Protein AF-A0A950UJM3-F1 (afdb_monomer)

Secondary structure (DSSP, 8-state):
---SEEEEEETTTEEEEEESS-B-TT-EEE---EEEEESS--TTPEEEETTEEEEE-GGGGGPEE-SS-SEEEEE-TTS-EEEEESS-B-TTPBPEE-GGGGS------S----PPP------PPP-----------

Structure (mmCIF, N/CA/C/O backbone):
data_AF-A0A950UJM3-F1
#
_entry.id   AF-A0A950UJM3-F1
#
loop_
_atom_site.group_PDB
_atom_site.id
_atom_site.type_symbol
_atom_site.label_atom_id
_atom_site.label_alt_id
_atom_site.label_comp_id
_atom_site.label_asym_id
_atom_site.label_entity_id
_atom_site.label_seq_id
_atom_site.pdbx_PDB_ins_code
_atom_site.Cartn_x
_atom_site.Cartn_y
_atom_site.Cartn_z
_atom_site.occupancy
_atom_site.B_iso_or_equiv
_atom_site.auth_seq_id
_atom_site.auth_comp_id
_atom_site.auth_asym_id
_atom_site.auth_atom_id
_atom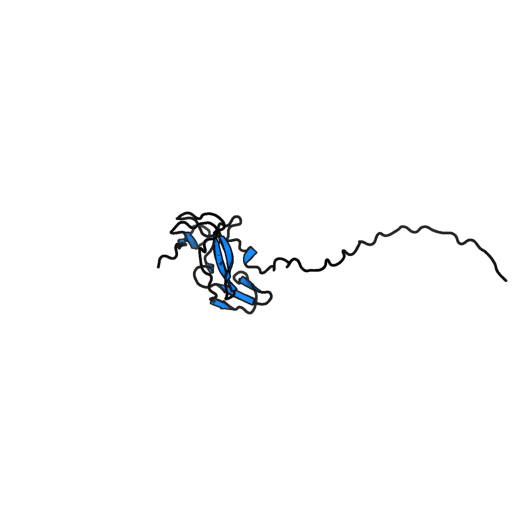_site.pdbx_PDB_model_num
ATOM 1 N N . MET A 1 1 ? -17.706 3.424 -3.802 1.00 47.72 1 MET A N 1
ATOM 2 C CA . MET A 1 1 ? -17.163 2.197 -3.191 1.00 47.72 1 MET A CA 1
ATOM 3 C C . MET A 1 1 ? -16.266 2.660 -2.068 1.00 47.72 1 MET A C 1
ATOM 5 O O . MET A 1 1 ? -15.368 3.446 -2.337 1.00 47.72 1 MET A O 1
ATOM 9 N N . ASP A 1 2 ? -16.597 2.305 -0.830 1.00 71.94 2 ASP A N 1
ATOM 10 C CA . ASP A 1 2 ? -15.721 2.572 0.309 1.00 71.94 2 ASP A CA 1
ATOM 11 C C . ASP A 1 2 ? -14.617 1.515 0.280 1.00 71.94 2 ASP A C 1
ATOM 13 O O . ASP A 1 2 ? -14.884 0.325 0.444 1.00 71.94 2 ASP A O 1
ATOM 17 N N . ASN A 1 3 ? -13.394 1.941 -0.026 1.00 83.69 3 ASN A N 1
ATOM 18 C CA . ASN A 1 3 ? -12.247 1.041 -0.106 1.00 83.69 3 ASN A CA 1
ATOM 19 C C . ASN A 1 3 ? -11.742 0.635 1.293 1.00 83.69 3 ASN A C 1
ATOM 21 O O . ASN A 1 3 ? -10.812 -0.159 1.399 1.00 83.69 3 ASN A O 1
ATOM 25 N N . GLY A 1 4 ? -12.352 1.152 2.368 1.00 92.75 4 GLY A N 1
ATOM 26 C CA . GLY A 1 4 ? -11.936 0.910 3.746 1.00 92.75 4 GLY A CA 1
ATOM 27 C C . GLY A 1 4 ? -10.785 1.805 4.205 1.00 92.75 4 GLY A C 1
ATOM 28 O O . GLY A 1 4 ? -10.251 1.597 5.294 1.00 92.75 4 GLY A O 1
ATOM 29 N N . PHE A 1 5 ? -10.394 2.790 3.394 1.00 94.31 5 PHE A N 1
ATOM 30 C CA . PHE A 1 5 ? -9.367 3.771 3.716 1.00 94.31 5 PHE A CA 1
ATOM 31 C C . PHE A 1 5 ? -9.582 5.091 2.971 1.00 94.31 5 PHE A C 1
ATOM 33 O O . PHE A 1 5 ? -10.211 5.134 1.912 1.00 94.31 5 PHE A O 1
ATOM 40 N N . GLU A 1 6 ? -8.993 6.160 3.495 1.00 94.44 6 GLU A N 1
ATOM 41 C CA . GLU A 1 6 ? -9.043 7.500 2.920 1.00 94.44 6 GLU A CA 1
ATOM 42 C C . GLU A 1 6 ? -7.707 8.235 3.046 1.00 94.44 6 GLU A C 1
ATOM 44 O O . GLU A 1 6 ? -6.858 7.890 3.868 1.00 94.44 6 GLU A O 1
ATOM 49 N N . LEU A 1 7 ? -7.516 9.259 2.216 1.00 94.00 7 LEU A N 1
ATOM 50 C CA . LEU A 1 7 ? -6.358 10.142 2.294 1.00 94.00 7 LEU A CA 1
ATOM 51 C C . LEU A 1 7 ? -6.671 11.287 3.263 1.00 94.00 7 LEU A C 1
ATOM 53 O O . LEU A 1 7 ? -7.687 11.963 3.106 1.00 94.00 7 LEU A O 1
ATOM 57 N N . ARG A 1 8 ? -5.796 11.533 4.238 1.00 93.62 8 ARG A N 1
ATOM 58 C CA . ARG A 1 8 ? -5.896 12.682 5.148 1.00 93.62 8 ARG A CA 1
ATOM 59 C C . ARG A 1 8 ? -4.607 13.489 5.140 1.00 93.62 8 ARG A C 1
ATOM 61 O O . ARG A 1 8 ? -3.518 12.940 4.980 1.00 93.62 8 ARG A O 1
ATOM 68 N N . GLY A 1 9 ? -4.735 14.794 5.364 1.00 90.06 9 GLY A N 1
ATOM 69 C CA . GLY A 1 9 ? -3.597 15.646 5.686 1.00 90.06 9 GLY A CA 1
ATOM 70 C C . GLY A 1 9 ? -3.024 15.286 7.057 1.00 90.06 9 GLY A C 1
ATOM 71 O O . GLY A 1 9 ? -3.756 14.990 7.999 1.00 90.06 9 GLY A O 1
ATOM 72 N N . THR A 1 10 ? -1.706 15.325 7.166 1.00 84.88 10 THR A N 1
ATOM 73 C CA . THR A 1 10 ? -0.937 15.111 8.390 1.00 84.88 10 THR A CA 1
ATOM 74 C C . THR A 1 10 ? -0.081 16.349 8.634 1.00 84.88 10 THR A C 1
ATOM 76 O O . THR A 1 10 ? 0.382 16.989 7.691 1.00 84.88 10 THR A O 1
ATOM 79 N N . HIS A 1 11 ? 0.145 16.697 9.898 1.00 76.75 11 HIS A N 1
ATOM 80 C CA . HIS A 1 11 ? 0.901 17.905 10.236 1.00 76.75 11 HIS A CA 1
ATOM 81 C C . HIS A 1 11 ? 2.382 17.842 9.818 1.00 76.75 11 HIS A C 1
ATOM 83 O O . HIS A 1 11 ? 2.964 18.881 9.522 1.00 76.75 11 HIS A O 1
ATOM 89 N N . GLU A 1 12 ? 2.982 16.648 9.772 1.00 78.69 12 GLU A N 1
ATOM 90 C CA . GLU A 1 12 ? 4.432 16.480 9.566 1.00 78.69 12 GLU A CA 1
ATOM 91 C C . GLU A 1 12 ? 4.803 15.751 8.267 1.00 78.69 12 GLU A C 1
ATOM 93 O O . GLU A 1 12 ? 5.856 16.019 7.691 1.00 78.69 12 GLU A O 1
ATOM 98 N N . LYS A 1 13 ? 3.956 14.832 7.782 1.00 80.00 13 LYS A N 1
ATOM 99 C CA . LYS A 1 13 ? 4.277 13.928 6.659 1.00 80.00 13 LYS A CA 1
ATOM 100 C C . LYS A 1 13 ? 3.600 14.330 5.344 1.00 80.00 13 LYS A C 1
ATOM 102 O O . LYS A 1 13 ? 3.703 13.620 4.348 1.00 80.00 13 LYS A O 1
ATOM 107 N N . GLY A 1 14 ? 2.912 15.472 5.324 1.00 88.88 14 GLY A N 1
ATOM 108 C CA . GLY A 1 14 ? 2.091 15.893 4.193 1.00 88.88 14 GLY A CA 1
ATOM 109 C C . GLY A 1 14 ? 0.762 15.150 4.199 1.00 88.88 14 GLY A C 1
ATOM 110 O O . GLY A 1 14 ? -0.121 15.497 4.969 1.00 88.88 14 GLY A O 1
ATOM 111 N N . GLU A 1 15 ? 0.613 14.111 3.387 1.00 91.88 15 GLU A N 1
ATOM 112 C CA . GLU A 1 15 ? -0.611 13.301 3.323 1.00 91.88 15 GLU A CA 1
ATOM 113 C C . GLU A 1 15 ? -0.334 11.876 3.816 1.00 91.88 15 GLU A C 1
ATOM 115 O O . GLU A 1 15 ? 0.790 11.386 3.714 1.00 91.88 15 GLU A O 1
ATOM 120 N N . GLY A 1 16 ? -1.354 11.206 4.346 1.00 93.31 16 GLY A N 1
ATOM 121 C CA . GLY A 1 16 ? -1.279 9.821 4.805 1.00 93.31 16 GLY A CA 1
ATOM 122 C C . GLY A 1 16 ? -2.574 9.072 4.527 1.00 93.31 16 GLY A C 1
ATOM 123 O O . GLY A 1 16 ? -3.633 9.679 4.353 1.00 93.31 16 GLY A O 1
ATOM 124 N N . VAL A 1 17 ? -2.487 7.747 4.458 1.00 95.38 17 VAL A N 1
ATOM 125 C CA . VAL A 1 17 ? -3.641 6.874 4.219 1.00 95.38 17 VAL A CA 1
ATOM 126 C C . VAL A 1 17 ? -4.134 6.340 5.558 1.00 95.38 17 VAL A C 1
ATOM 128 O O . VAL A 1 17 ? -3.351 5.774 6.312 1.00 95.38 17 VAL A O 1
ATOM 131 N N . PHE A 1 18 ? -5.420 6.503 5.851 1.00 96.12 18 PHE A N 1
ATOM 132 C CA . PHE A 1 18 ? -6.031 6.140 7.129 1.00 96.12 18 PHE A CA 1
ATOM 133 C C . PHE A 1 18 ? -7.182 5.166 6.926 1.00 96.12 18 PHE A C 1
ATOM 135 O O . PHE A 1 18 ? -7.961 5.321 5.990 1.00 96.12 18 PHE A O 1
ATOM 142 N N . ALA A 1 19 ? -7.311 4.182 7.810 1.00 97.06 19 ALA A N 1
ATOM 143 C CA . ALA A 1 19 ? -8.388 3.202 7.755 1.00 97.06 19 ALA A CA 1
ATOM 144 C C . ALA A 1 19 ? -9.755 3.834 8.091 1.00 97.06 19 ALA A C 1
ATOM 146 O O . ALA A 1 19 ? -9.895 4.544 9.086 1.00 97.06 19 ALA A O 1
ATOM 147 N N . THR A 1 20 ? -10.787 3.549 7.295 1.00 96.62 20 THR A N 1
ATOM 148 C CA . THR A 1 20 ? -12.191 3.943 7.559 1.00 96.62 20 THR A CA 1
ATOM 149 C C . THR A 1 20 ? -13.015 2.797 8.150 1.00 96.62 20 THR A C 1
ATOM 151 O O . THR A 1 20 ? -14.112 3.013 8.661 1.00 96.62 20 THR A O 1
ATOM 154 N N . ARG A 1 21 ? -12.462 1.579 8.147 1.00 96.19 21 ARG A N 1
ATOM 155 C CA . ARG A 1 21 ? -13.025 0.365 8.753 1.00 96.19 21 ARG A CA 1
ATOM 156 C C . ARG A 1 21 ? -11.911 -0.448 9.429 1.00 96.19 21 ARG A C 1
ATOM 158 O O . ARG A 1 21 ? -10.747 -0.251 9.084 1.00 96.19 21 ARG A O 1
ATOM 165 N N . PRO A 1 22 ? -12.227 -1.380 10.343 1.00 96.88 22 PRO A N 1
ATOM 166 C CA . PRO A 1 22 ? -11.209 -2.274 10.872 1.00 96.88 22 PRO A CA 1
ATOM 167 C C . PRO A 1 22 ? -10.732 -3.284 9.815 1.00 96.88 22 PRO A C 1
ATOM 169 O O . PRO A 1 22 ? -11.520 -3.714 8.965 1.00 96.88 22 PRO A O 1
ATOM 172 N N . PHE A 1 23 ? -9.466 -3.697 9.915 1.00 97.44 23 PHE A N 1
ATOM 173 C CA . PHE A 1 23 ? -8.878 -4.798 9.143 1.00 97.44 23 PHE A CA 1
ATOM 174 C C . PHE A 1 23 ? -8.336 -5.881 10.074 1.00 97.44 23 PHE A C 1
ATOM 176 O O . PHE A 1 23 ? -7.770 -5.584 11.130 1.00 97.44 23 PHE A O 1
ATOM 183 N N . GLN A 1 24 ? -8.507 -7.139 9.678 1.00 97.44 24 GLN A N 1
ATOM 184 C CA . GLN A 1 24 ? -7.943 -8.291 10.380 1.00 97.44 24 GLN A CA 1
ATOM 185 C C . GLN A 1 24 ? -6.522 -8.590 9.900 1.00 97.44 24 GLN A C 1
ATOM 187 O O . GLN A 1 24 ? -6.116 -8.176 8.817 1.00 97.44 24 GLN A O 1
ATOM 192 N N . ILE A 1 25 ? -5.767 -9.342 10.702 1.00 96.62 25 ILE A N 1
ATOM 193 C CA . ILE A 1 25 ? -4.470 -9.872 10.269 1.00 96.62 25 ILE A CA 1
ATOM 194 C C . ILE A 1 25 ? -4.627 -10.692 8.978 1.00 96.62 25 ILE A C 1
ATOM 196 O O . ILE A 1 25 ? -5.638 -11.362 8.780 1.00 96.62 25 ILE A O 1
ATOM 200 N N . ASP A 1 26 ? -3.635 -10.596 8.094 1.00 96.31 26 ASP A N 1
ATOM 201 C CA . ASP A 1 26 ? -3.577 -11.210 6.762 1.00 96.31 26 ASP A CA 1
ATOM 202 C C . ASP A 1 26 ? -4.626 -10.714 5.749 1.00 96.31 26 ASP A C 1
ATOM 204 O O . ASP A 1 26 ? -4.632 -11.144 4.589 1.00 96.31 26 ASP A O 1
ATOM 208 N N . GLU A 1 27 ? -5.468 -9.751 6.129 1.00 96.75 27 GLU A N 1
ATOM 209 C CA . GLU A 1 27 ? -6.407 -9.109 5.218 1.00 96.75 27 GLU A CA 1
ATOM 210 C C . GLU A 1 27 ? -5.675 -8.185 4.233 1.00 96.75 27 GLU A C 1
ATOM 212 O O . GLU A 1 27 ? -4.761 -7.436 4.594 1.00 96.75 27 GLU A O 1
ATOM 217 N N . THR A 1 28 ? -6.087 -8.213 2.962 1.00 95.56 28 THR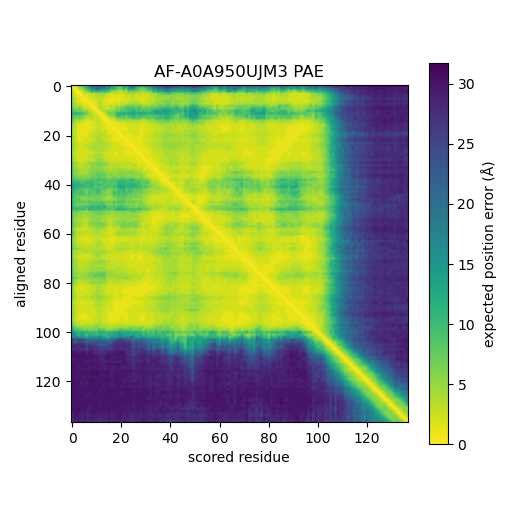 A N 1
ATOM 218 C CA . THR A 1 28 ? -5.602 -7.253 1.966 1.00 95.56 28 THR A CA 1
ATOM 219 C C . THR A 1 28 ? -6.259 -5.896 2.197 1.00 95.56 28 THR A C 1
ATOM 221 O O . THR A 1 28 ? -7.453 -5.722 1.971 1.00 95.56 28 THR A O 1
ATOM 224 N N . VAL A 1 29 ? -5.444 -4.934 2.622 1.00 95.62 29 VAL A N 1
ATOM 225 C CA . VAL A 1 29 ? -5.848 -3.559 2.925 1.00 95.62 29 VAL A CA 1
ATOM 226 C C . VAL A 1 29 ? -5.969 -2.738 1.645 1.00 95.62 29 VAL A C 1
ATOM 228 O O . VAL A 1 29 ? -6.940 -2.015 1.459 1.00 95.62 29 VAL A O 1
ATOM 231 N N . MET A 1 30 ? -4.993 -2.861 0.742 1.00 94.62 30 MET A N 1
ATOM 232 C CA . MET A 1 30 ? -4.948 -2.113 -0.514 1.00 94.62 30 MET A CA 1
ATOM 233 C C . MET A 1 30 ? -4.347 -2.980 -1.617 1.00 94.62 30 MET A C 1
ATOM 235 O O . MET A 1 30 ? -3.272 -3.551 -1.443 1.00 94.62 30 MET A O 1
ATOM 239 N N . VAL A 1 31 ? -5.025 -3.053 -2.761 1.00 93.81 31 VAL A N 1
ATOM 240 C CA . VAL A 1 31 ? -4.504 -3.729 -3.956 1.00 93.81 31 VAL A CA 1
ATOM 241 C C . VAL A 1 31 ? -3.569 -2.781 -4.700 1.00 93.81 31 VAL A C 1
ATOM 243 O O . VAL A 1 31 ? -3.939 -1.647 -5.013 1.00 93.81 31 VAL A O 1
ATOM 246 N N . GLY A 1 32 ? -2.354 -3.243 -4.978 1.00 91.00 32 GLY A N 1
ATOM 247 C CA . GLY A 1 32 ? -1.355 -2.469 -5.695 1.00 91.00 32 GLY A CA 1
ATOM 248 C C . GLY A 1 32 ? -1.647 -2.397 -7.188 1.00 91.00 32 GLY A C 1
ATOM 249 O O . GLY A 1 32 ? -1.999 -3.394 -7.818 1.00 91.00 32 GLY A O 1
ATOM 250 N N . VAL A 1 33 ? -1.403 -1.232 -7.783 1.00 91.31 33 VAL A N 1
ATOM 251 C CA . VAL A 1 33 ? -1.441 -1.031 -9.239 1.00 91.31 33 VAL A CA 1
ATOM 252 C C . VAL A 1 33 ? -0.122 -0.438 -9.718 1.00 91.31 33 VAL A C 1
ATOM 254 O O . VAL A 1 33 ? 0.512 0.331 -8.994 1.00 91.31 33 VAL A O 1
ATOM 257 N N . ILE A 1 34 ? 0.303 -0.798 -10.927 1.00 92.25 34 ILE A N 1
ATOM 258 C CA . ILE A 1 34 ? 1.47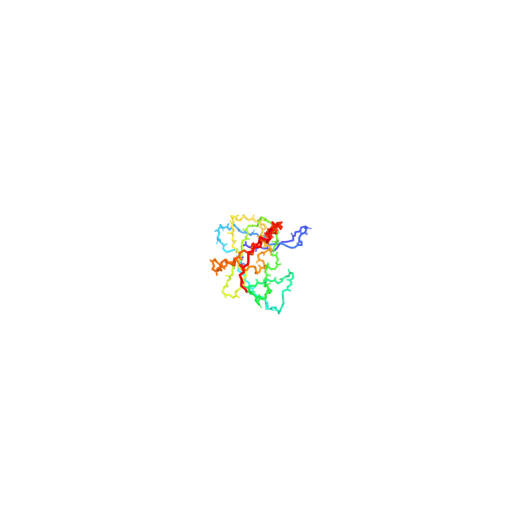0 -0.199 -11.585 1.00 92.25 34 ILE A CA 1
ATOM 259 C C . ILE A 1 34 ? 0.968 0.935 -12.476 1.00 92.25 34 ILE A C 1
ATOM 261 O O . ILE A 1 34 ? 0.113 0.706 -13.325 1.00 92.25 34 ILE A O 1
ATOM 265 N N . ASP A 1 35 ? 1.491 2.142 -12.264 1.00 91.94 35 ASP A N 1
ATOM 266 C CA . ASP A 1 35 ? 1.266 3.294 -13.145 1.00 91.94 35 ASP A CA 1
ATOM 267 C C . ASP A 1 35 ? 2.154 3.186 -14.389 1.00 91.94 35 ASP A C 1
ATOM 269 O O . ASP A 1 35 ? 1.680 3.245 -15.520 1.00 91.94 35 ASP A O 1
ATOM 273 N N . ARG A 1 36 ? 3.457 2.961 -14.180 1.00 91.56 36 ARG A N 1
ATOM 274 C CA . ARG A 1 36 ? 4.427 2.796 -15.266 1.00 91.56 36 ARG A CA 1
ATOM 275 C C . ARG A 1 36 ? 5.654 1.999 -14.849 1.00 91.56 36 ARG A C 1
ATOM 277 O O . ARG A 1 36 ? 6.022 1.972 -13.672 1.00 91.56 36 ARG A O 1
ATOM 284 N N . GLU A 1 37 ? 6.307 1.399 -15.835 1.00 92.31 37 GLU A N 1
ATOM 285 C CA . GLU A 1 37 ? 7.640 0.817 -15.681 1.00 92.31 37 GLU A CA 1
ATOM 286 C C . GLU A 1 37 ? 8.724 1.891 -15.818 1.00 92.31 37 GLU A C 1
ATOM 288 O O . GLU A 1 37 ? 8.496 2.969 -16.374 1.00 92.31 37 GLU A O 1
ATOM 293 N N . LEU A 1 38 ? 9.893 1.616 -15.248 1.00 88.50 38 LEU A N 1
ATOM 294 C CA . LEU A 1 38 ? 11.021 2.533 -15.199 1.00 88.50 38 LEU A CA 1
ATOM 295 C C . LEU A 1 38 ? 12.296 1.808 -15.632 1.00 88.50 38 LEU A C 1
ATOM 297 O O . LEU A 1 38 ? 12.567 0.696 -15.186 1.00 88.50 38 LEU A O 1
ATOM 301 N N . ASP A 1 39 ? 13.129 2.494 -16.410 1.00 87.31 39 ASP A N 1
ATOM 302 C CA . ASP A 1 39 ? 14.397 1.940 -16.911 1.00 87.31 39 ASP A CA 1
ATOM 303 C C . ASP A 1 39 ? 15.501 1.895 -15.839 1.00 87.31 39 ASP A C 1
ATOM 305 O O . ASP A 1 39 ? 16.561 1.301 -16.036 1.00 87.31 39 ASP A O 1
ATOM 309 N N . ARG A 1 40 ? 15.296 2.576 -14.703 1.00 82.56 40 ARG A N 1
ATOM 310 C CA . ARG A 1 40 ? 16.267 2.655 -13.605 1.00 82.56 40 ARG A CA 1
ATOM 311 C C . ARG A 1 40 ? 15.601 2.853 -12.250 1.00 82.56 40 ARG A C 1
ATOM 313 O O . ARG A 1 40 ? 14.544 3.474 -12.145 1.00 82.56 40 ARG A O 1
ATOM 320 N N . ASN A 1 41 ? 16.286 2.400 -11.202 1.00 81.56 41 ASN A N 1
ATOM 321 C CA . ASN A 1 41 ? 15.872 2.627 -9.821 1.00 81.56 41 ASN A CA 1
ATOM 322 C C . ASN A 1 41 ? 16.081 4.091 -9.391 1.00 81.56 41 ASN A C 1
ATOM 324 O O . ASN A 1 41 ? 17.057 4.732 -9.784 1.00 81.56 41 ASN A O 1
ATOM 328 N N . HIS A 1 42 ? 15.196 4.601 -8.540 1.00 81.00 42 HIS A N 1
ATOM 329 C CA . HIS A 1 42 ? 15.339 5.872 -7.827 1.00 81.00 42 HIS A CA 1
ATOM 330 C C . HIS A 1 42 ? 14.489 5.848 -6.543 1.00 81.00 42 HIS A C 1
ATOM 332 O O . HIS A 1 42 ? 13.761 4.894 -6.297 1.00 81.00 42 HIS A O 1
ATOM 338 N N . SER A 1 43 ? 14.534 6.904 -5.726 1.00 77.00 43 SER A N 1
ATOM 339 C CA . SER A 1 43 ? 13.923 6.955 -4.378 1.00 77.00 43 SER A CA 1
ATOM 340 C C . SER A 1 43 ? 12.414 6.666 -4.291 1.00 77.00 43 SER A C 1
ATOM 342 O O . SER A 1 43 ? 11.914 6.354 -3.213 1.00 77.00 43 SER A O 1
ATOM 344 N N . HIS A 1 44 ? 11.687 6.777 -5.404 1.00 78.25 44 HIS A N 1
ATOM 345 C CA . HIS A 1 44 ? 10.241 6.533 -5.484 1.00 78.25 44 HIS A CA 1
ATOM 346 C C . HIS A 1 44 ? 9.894 5.304 -6.331 1.00 78.25 44 HIS A C 1
ATOM 348 O O . HIS A 1 44 ? 8.722 4.950 -6.431 1.00 78.25 44 HIS A O 1
ATOM 354 N N . ALA A 1 45 ? 10.893 4.666 -6.943 1.00 84.62 45 ALA A N 1
ATOM 355 C CA . ALA A 1 45 ? 10.701 3.432 -7.677 1.00 84.62 45 ALA A CA 1
ATOM 356 C C . ALA A 1 45 ? 10.664 2.259 -6.695 1.00 84.62 45 ALA A C 1
ATOM 358 O O . ALA A 1 45 ? 11.408 2.218 -5.713 1.00 84.62 45 ALA A O 1
ATOM 359 N N . SER A 1 46 ? 9.813 1.286 -6.984 1.00 85.31 46 SER A N 1
ATOM 360 C CA . SER A 1 46 ? 9.891 -0.023 -6.355 1.00 85.31 46 SER A CA 1
ATOM 361 C C . SER A 1 46 ? 10.594 -0.975 -7.305 1.00 85.31 46 SER A C 1
ATOM 363 O O . SER A 1 46 ? 10.183 -1.126 -8.456 1.00 85.31 46 SER A O 1
ATOM 365 N N . GLN A 1 47 ? 11.642 -1.636 -6.829 1.00 87.44 47 GLN A N 1
ATOM 366 C CA . GLN A 1 47 ? 12.263 -2.716 -7.576 1.00 87.44 47 GLN A CA 1
ATOM 367 C C . GLN A 1 47 ? 11.468 -3.996 -7.311 1.00 87.44 47 GLN A C 1
ATOM 369 O O . GLN A 1 47 ? 11.399 -4.454 -6.175 1.00 87.44 47 GLN A O 1
ATOM 374 N N . VAL A 1 48 ? 10.860 -4.564 -8.351 1.00 84.94 48 VAL A N 1
ATOM 375 C CA . VAL A 1 48 ? 9.972 -5.740 -8.245 1.00 84.94 48 VAL A CA 1
ATOM 376 C C . VAL A 1 48 ? 10.622 -7.011 -8.798 1.00 84.94 48 VAL A C 1
ATOM 378 O O . VAL A 1 48 ? 10.157 -8.115 -8.531 1.00 84.94 48 VAL A O 1
ATOM 381 N N . SER A 1 49 ? 11.729 -6.871 -9.534 1.00 82.19 49 SER A N 1
ATOM 382 C CA . SER A 1 49 ? 12.654 -7.955 -9.884 1.00 82.19 49 SER A CA 1
ATOM 383 C C . SER A 1 49 ? 14.077 -7.404 -10.065 1.00 82.19 49 SER A C 1
ATOM 385 O O . SER A 1 49 ? 14.298 -6.200 -9.947 1.00 82.19 49 SER A O 1
ATOM 387 N N . ALA A 1 50 ? 15.059 -8.263 -10.365 1.00 81.62 50 ALA A N 1
ATOM 388 C CA . ALA A 1 50 ? 16.456 -7.847 -10.540 1.00 81.62 50 ALA A CA 1
ATOM 389 C C . ALA A 1 50 ? 16.636 -6.700 -11.556 1.00 81.62 50 ALA A C 1
ATOM 391 O O . ALA A 1 50 ? 17.458 -5.817 -11.325 1.00 81.62 50 ALA A O 1
ATOM 392 N N . GLU A 1 51 ? 15.830 -6.679 -12.619 1.00 84.50 51 GLU A N 1
ATOM 393 C CA . GLU A 1 51 ? 15.939 -5.722 -13.731 1.00 84.50 51 GLU A CA 1
ATOM 394 C C . GLU A 1 51 ? 14.646 -4.922 -13.962 1.00 84.50 51 GLU A C 1
ATOM 396 O O . GLU A 1 51 ? 14.552 -4.171 -14.927 1.00 84.50 51 GLU A O 1
ATOM 401 N N . ARG A 1 52 ? 13.642 -5.065 -13.084 1.00 85.94 52 ARG A N 1
ATOM 402 C CA . ARG A 1 52 ? 12.334 -4.416 -13.244 1.00 85.94 52 ARG A CA 1
ATOM 403 C C . ARG A 1 52 ? 12.046 -3.439 -12.116 1.00 85.94 52 ARG A C 1
ATOM 405 O O . ARG A 1 52 ? 11.998 -3.818 -10.940 1.00 85.94 52 ARG A O 1
ATOM 412 N N . PHE A 1 53 ? 11.775 -2.199 -12.504 1.00 89.38 53 PHE A N 1
ATOM 413 C CA . PHE A 1 53 ? 11.434 -1.095 -11.616 1.00 89.38 53 PHE A CA 1
ATOM 414 C C . PHE A 1 53 ? 10.079 -0.529 -12.023 1.00 89.38 53 PHE A C 1
ATOM 416 O O . PHE A 1 53 ? 9.794 -0.378 -13.209 1.00 89.38 53 PHE A O 1
ATOM 423 N N . VAL A 1 54 ? 9.236 -0.223 -11.044 1.00 90.25 54 VAL A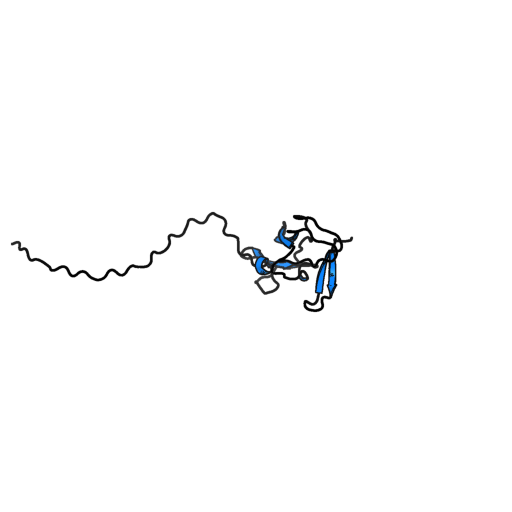 N 1
ATOM 424 C CA . VAL A 1 54 ? 7.885 0.281 -11.296 1.00 90.25 54 VAL A CA 1
ATOM 425 C C . VAL A 1 54 ? 7.572 1.467 -10.402 1.00 90.25 54 VAL A C 1
ATOM 427 O O . VAL A 1 54 ? 8.044 1.555 -9.264 1.00 90.25 54 VAL A O 1
ATOM 430 N N . LEU A 1 55 ? 6.741 2.364 -10.920 1.00 90.19 55 LEU A N 1
ATOM 431 C CA . LEU A 1 55 ? 6.033 3.350 -10.125 1.00 90.19 55 LEU A CA 1
ATOM 432 C C . LEU A 1 55 ? 4.627 2.819 -9.851 1.00 90.19 55 LEU A C 1
ATOM 434 O O . LEU A 1 55 ? 3.895 2.471 -10.780 1.00 90.19 55 LEU A O 1
ATOM 438 N N . HIS A 1 56 ? 4.245 2.751 -8.581 1.00 89.62 56 HIS A N 1
ATOM 439 C CA . HIS A 1 56 ? 2.886 2.371 -8.211 1.00 89.62 56 HIS A CA 1
ATOM 440 C C . HIS A 1 56 ? 1.922 3.539 -8.406 1.00 89.62 56 HIS A C 1
ATOM 442 O O . HIS A 1 56 ? 2.231 4.678 -8.052 1.00 89.62 56 HIS A O 1
ATOM 448 N N . GLY A 1 57 ? 0.745 3.237 -8.945 1.00 88.50 57 GLY A N 1
ATOM 449 C CA . GLY A 1 57 ? -0.344 4.195 -9.101 1.00 88.50 57 GLY A CA 1
ATOM 450 C C . GLY A 1 57 ? -1.250 4.274 -7.871 1.00 88.50 57 GLY A C 1
ATOM 451 O O . GLY A 1 57 ? -1.060 3.580 -6.869 1.00 88.50 57 GLY A O 1
ATOM 452 N N . GLY A 1 58 ? -2.273 5.123 -7.965 1.00 88.19 58 GLY A N 1
ATOM 453 C CA . GLY A 1 58 ? -3.266 5.302 -6.906 1.00 88.19 58 GLY A CA 1
ATOM 454 C C . GLY A 1 58 ? -2.662 5.810 -5.592 1.00 88.19 58 GLY A C 1
ATOM 455 O O . GLY A 1 58 ? -1.694 6.573 -5.580 1.00 88.19 58 GLY A O 1
ATOM 456 N N . LEU A 1 59 ? -3.241 5.373 -4.470 1.00 89.25 59 LEU A N 1
ATOM 457 C CA . LEU A 1 59 ? -2.836 5.811 -3.130 1.00 89.25 59 LEU A CA 1
ATOM 458 C C . LEU A 1 59 ? -1.634 5.046 -2.557 1.00 89.25 59 LEU A C 1
ATOM 460 O O . LEU A 1 59 ? -1.136 5.427 -1.504 1.00 89.25 59 LEU A O 1
ATOM 464 N N . VAL A 1 60 ? -1.100 4.041 -3.261 1.00 88.19 60 VAL A N 1
ATOM 465 C CA . VAL A 1 60 ? 0.100 3.295 -2.828 1.00 88.19 60 VAL A CA 1
ATOM 466 C C . VAL A 1 60 ? 1.291 4.233 -2.601 1.00 88.19 60 VAL A C 1
ATOM 468 O O . VAL A 1 60 ? 2.047 4.077 -1.644 1.00 88.19 60 VAL A O 1
ATOM 471 N N . SER A 1 61 ? 1.437 5.246 -3.459 1.00 86.31 61 SER A N 1
ATOM 472 C CA . SER A 1 61 ? 2.493 6.263 -3.355 1.00 86.31 61 SER A CA 1
ATOM 473 C C . SER A 1 61 ? 2.332 7.210 -2.156 1.00 86.31 61 SER A C 1
ATOM 475 O O . SER A 1 61 ? 3.285 7.902 -1.801 1.00 86.31 61 SER A O 1
ATOM 477 N N . LYS A 1 62 ? 1.147 7.229 -1.532 1.00 90.62 62 LYS A N 1
ATOM 478 C CA . LYS A 1 62 ? 0.788 8.061 -0.375 1.00 90.62 62 LYS A CA 1
ATOM 479 C C . LYS A 1 62 ? 0.853 7.306 0.954 1.00 90.62 62 LYS A C 1
ATOM 481 O O . LYS A 1 62 ? 0.661 7.913 2.002 1.00 90.62 62 LYS A O 1
ATOM 486 N N . VAL A 1 63 ? 1.105 5.995 0.932 1.00 92.31 63 VAL A N 1
ATOM 487 C CA . VAL A 1 63 ? 1.263 5.208 2.159 1.00 92.31 63 VAL A CA 1
ATOM 488 C C . VAL A 1 63 ? 2.608 5.544 2.794 1.00 92.31 63 VAL A C 1
ATOM 490 O O . VAL A 1 63 ? 3.661 5.359 2.176 1.00 92.31 63 VAL A O 1
ATOM 493 N N . ASN A 1 64 ? 2.565 6.026 4.032 1.00 92.81 64 ASN A N 1
ATOM 494 C CA . ASN A 1 64 ? 3.744 6.498 4.742 1.00 92.81 64 ASN A CA 1
ATOM 495 C C . ASN A 1 64 ? 4.592 5.363 5.324 1.00 92.81 64 ASN A C 1
ATOM 497 O O . ASN A 1 64 ? 4.164 4.215 5.485 1.00 92.81 64 ASN A O 1
ATOM 501 N N . HIS A 1 65 ? 5.830 5.720 5.658 1.00 91.88 65 HIS A N 1
ATOM 502 C CA . HIS A 1 65 ? 6.767 4.833 6.329 1.00 91.88 65 HIS A CA 1
ATOM 503 C C . HIS A 1 65 ? 6.545 4.793 7.847 1.00 91.88 65 HIS A C 1
ATOM 505 O O . HIS A 1 65 ? 6.313 5.827 8.481 1.00 91.88 65 HIS A O 1
ATOM 511 N N . SER A 1 66 ? 6.707 3.601 8.418 1.00 91.56 66 SER A N 1
ATOM 512 C CA . SER A 1 66 ? 6.963 3.366 9.842 1.00 91.56 66 SER A CA 1
ATOM 513 C C . SER A 1 66 ? 8.051 2.295 9.981 1.00 91.56 66 SER A C 1
ATOM 515 O O . SER A 1 66 ? 8.125 1.403 9.138 1.00 91.56 66 SER A O 1
ATOM 517 N N . CYS A 1 67 ? 8.874 2.353 11.031 1.00 89.06 67 CYS A N 1
ATOM 518 C CA . CYS A 1 67 ? 9.807 1.270 11.385 1.00 89.06 67 CYS A CA 1
ATOM 519 C C . CYS A 1 67 ? 9.098 0.087 12.067 1.00 89.06 67 CYS A C 1
ATOM 521 O O . CYS A 1 67 ? 9.612 -1.028 12.063 1.00 89.06 67 CYS A O 1
ATOM 523 N N . GLU A 1 68 ? 7.903 0.323 12.613 1.00 91.94 68 GLU A N 1
ATOM 524 C CA . GLU A 1 68 ? 7.003 -0.684 13.182 1.00 91.94 68 GLU A CA 1
ATOM 525 C C . GLU A 1 68 ? 5.668 -0.599 12.429 1.00 91.94 68 GLU A C 1
ATOM 527 O O . GLU A 1 68 ? 4.724 0.045 12.892 1.00 91.94 68 GLU A O 1
ATOM 532 N N . PRO A 1 69 ? 5.587 -1.130 11.195 1.00 94.94 69 PRO A N 1
ATOM 533 C CA . PRO A 1 69 ? 4.443 -0.868 10.338 1.00 94.94 69 PRO A CA 1
ATOM 534 C C . PRO A 1 69 ? 3.331 -1.892 10.551 1.00 94.94 69 PRO A C 1
ATOM 536 O O . PRO A 1 69 ? 3.596 -3.094 10.672 1.00 94.94 69 PRO A O 1
ATOM 539 N N . ASN A 1 70 ? 2.080 -1.449 10.448 1.00 96.69 70 ASN A N 1
ATOM 540 C CA . ASN A 1 70 ? 0.919 -2.342 10.505 1.00 96.69 70 ASN A CA 1
ATOM 541 C C . ASN A 1 70 ? 0.686 -3.133 9.204 1.00 96.69 70 ASN A C 1
ATOM 543 O O . ASN A 1 70 ? 0.017 -4.164 9.251 1.00 96.69 70 ASN A O 1
ATOM 547 N N . CYS A 1 71 ? 1.287 -2.735 8.074 1.00 96.38 71 CYS A N 1
ATOM 548 C CA . CYS A 1 71 ? 1.174 -3.448 6.798 1.00 96.38 71 CYS A CA 1
ATOM 549 C C . CYS A 1 71 ? 2.507 -3.971 6.257 1.00 96.38 71 CYS A C 1
ATOM 551 O O . CYS A 1 71 ? 3.540 -3.292 6.267 1.00 96.38 71 CYS A O 1
ATOM 553 N N . GLY 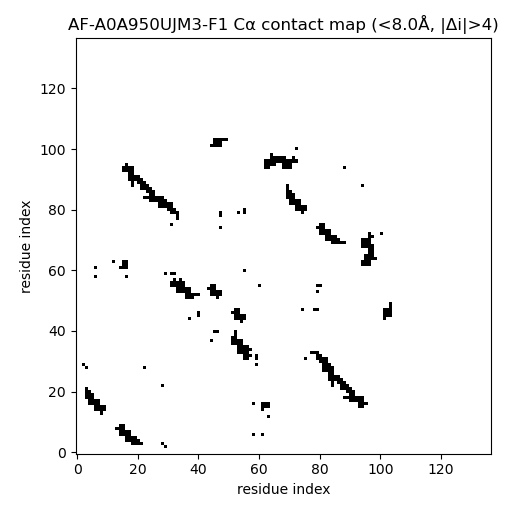A 1 72 ? 2.464 -5.191 5.725 1.00 93.19 72 GLY A N 1
ATOM 554 C CA . GLY A 1 72 ? 3.473 -5.756 4.837 1.00 93.19 72 GLY A CA 1
ATOM 555 C C . GLY A 1 72 ? 3.068 -5.654 3.375 1.00 93.19 72 GLY A C 1
ATOM 556 O O . GLY A 1 72 ? 1.975 -5.196 3.053 1.00 93.19 72 GLY A O 1
ATOM 557 N N . VAL A 1 73 ? 3.969 -6.088 2.495 1.00 91.44 73 VAL A N 1
ATOM 558 C CA . VAL A 1 73 ? 3.760 -6.068 1.046 1.00 91.44 73 VAL A CA 1
ATOM 559 C C . VAL A 1 73 ? 3.825 -7.484 0.489 1.00 91.44 73 VAL A C 1
ATOM 561 O O . VAL A 1 73 ? 4.738 -8.243 0.816 1.00 91.44 73 VAL A O 1
ATOM 564 N N . ARG A 1 74 ? 2.884 -7.814 -0.395 1.00 90.62 74 ARG A N 1
ATOM 565 C CA . ARG A 1 74 ? 2.885 -9.023 -1.223 1.00 90.62 74 ARG A CA 1
ATOM 566 C C . ARG A 1 74 ? 2.863 -8.621 -2.695 1.00 90.62 74 ARG A C 1
ATOM 568 O O . ARG A 1 74 ? 2.0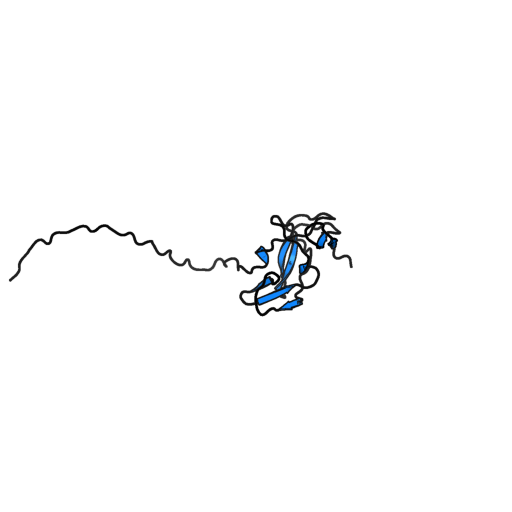93 -7.748 -3.080 1.00 90.62 74 ARG A O 1
ATOM 575 N N . LEU A 1 75 ? 3.696 -9.254 -3.520 1.00 89.50 75 LEU A N 1
ATOM 576 C CA . LEU A 1 75 ? 3.645 -9.049 -4.969 1.00 89.50 75 LEU A CA 1
ATOM 577 C C . LEU A 1 75 ? 2.399 -9.728 -5.544 1.00 89.50 75 LEU A C 1
ATOM 579 O O . LEU A 1 75 ? 2.173 -10.912 -5.294 1.00 89.50 75 LEU A O 1
ATOM 583 N N . ASN A 1 76 ? 1.609 -8.987 -6.316 1.00 89.31 76 ASN A N 1
ATOM 584 C CA . ASN A 1 76 ? 0.486 -9.545 -7.063 1.00 89.31 76 ASN A CA 1
ATOM 585 C C . ASN A 1 76 ? 0.914 -10.035 -8.458 1.00 89.31 76 ASN A C 1
ATOM 587 O O . ASN A 1 76 ? 2.086 -9.955 -8.826 1.00 89.31 76 ASN A O 1
ATOM 591 N N . ALA A 1 77 ? -0.033 -10.550 -9.249 1.00 88.69 77 ALA A N 1
ATOM 592 C CA . ALA A 1 77 ? 0.250 -11.197 -10.536 1.00 88.69 77 ALA A CA 1
ATOM 593 C C . ALA A 1 77 ? 0.977 -10.299 -11.557 1.00 88.69 77 ALA A C 1
ATOM 595 O O . ALA A 1 77 ? 1.698 -10.807 -12.411 1.00 88.69 77 ALA A O 1
ATOM 596 N N . ILE A 1 78 ? 0.818 -8.974 -11.460 1.00 86.69 78 ILE A N 1
ATOM 597 C CA . ILE A 1 78 ? 1.499 -8.008 -12.338 1.00 86.69 78 ILE A CA 1
ATOM 598 C C . ILE A 1 78 ? 2.793 -7.457 -11.716 1.00 86.69 78 ILE A C 1
ATOM 600 O O . ILE A 1 78 ? 3.493 -6.659 -12.340 1.00 86.69 78 ILE A O 1
ATOM 604 N N . GLY A 1 79 ? 3.138 -7.889 -10.500 1.00 86.12 79 GLY A N 1
ATOM 605 C CA . GLY A 1 79 ? 4.287 -7.429 -9.723 1.00 86.12 79 GLY A CA 1
ATOM 606 C C . GLY A 1 79 ? 4.041 -6.141 -8.938 1.00 86.12 79 GLY A C 1
ATOM 607 O O . GLY A 1 79 ? 4.999 -5.536 -8.471 1.00 86.12 79 GLY A O 1
ATOM 608 N N . ALA A 1 80 ? 2.792 -5.690 -8.788 1.00 89.81 80 ALA A N 1
ATOM 609 C CA . ALA A 1 80 ? 2.487 -4.552 -7.928 1.00 89.81 80 ALA A CA 1
ATOM 610 C C . ALA A 1 80 ? 2.458 -4.974 -6.448 1.00 89.81 80 ALA A C 1
ATOM 612 O O . ALA A 1 80 ? 2.391 -6.156 -6.120 1.00 89.81 80 ALA A O 1
ATOM 613 N N . HIS A 1 81 ? 2.521 -3.990 -5.554 1.00 91.19 81 HIS A N 1
ATOM 614 C CA . HIS A 1 81 ? 2.598 -4.196 -4.113 1.00 91.19 81 HIS A CA 1
ATOM 615 C C . HIS A 1 81 ? 1.202 -4.145 -3.499 1.00 91.19 81 HIS A C 1
ATOM 617 O O . HIS A 1 81 ? 0.655 -3.058 -3.320 1.00 91.19 81 HIS A O 1
ATOM 623 N N . ASP A 1 82 ? 0.646 -5.306 -3.164 1.00 93.50 82 ASP A N 1
ATOM 624 C CA . ASP A 1 82 ? -0.546 -5.392 -2.326 1.00 93.50 82 ASP A CA 1
ATOM 625 C C . ASP A 1 82 ? -0.148 -5.200 -0.864 1.00 93.50 82 ASP A C 1
ATOM 627 O O . ASP A 1 82 ? 0.801 -5.823 -0.381 1.00 93.50 82 ASP A O 1
ATOM 631 N N . PHE A 1 83 ? -0.899 -4.371 -0.148 1.00 94.56 83 PHE A N 1
ATOM 632 C CA . PHE A 1 83 ? -0.716 -4.132 1.277 1.00 94.56 83 PHE A CA 1
ATOM 633 C C . PHE A 1 83 ? -1.540 -5.140 2.058 1.00 94.56 83 PHE A C 1
ATOM 635 O O . PHE A 1 83 ? -2.752 -5.249 1.866 1.00 94.56 83 PHE A O 1
ATOM 642 N N . VAL A 1 84 ? -0.873 -5.874 2.941 1.00 96.06 84 VAL A N 1
ATOM 643 C CA . VAL A 1 84 ? -1.479 -6.919 3.766 1.00 96.06 84 VAL A CA 1
ATOM 644 C C . VAL A 1 84 ? -1.269 -6.566 5.230 1.00 96.06 84 VAL A C 1
ATOM 646 O O . VAL A 1 84 ? -0.139 -6.288 5.641 1.00 96.06 84 VAL A O 1
ATOM 649 N N . ALA A 1 85 ? -2.343 -6.569 6.012 1.00 96.75 85 ALA A N 1
AT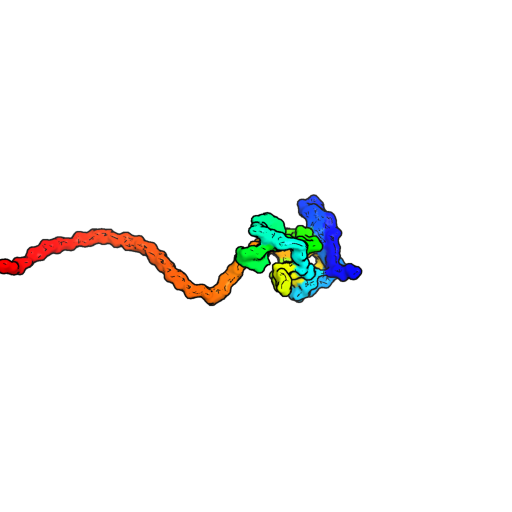OM 650 C CA . ALA A 1 85 ? -2.289 -6.277 7.437 1.00 96.75 85 ALA A CA 1
ATOM 651 C C . ALA A 1 85 ? -1.464 -7.345 8.175 1.00 96.75 85 ALA A C 1
ATOM 653 O O . ALA A 1 85 ? -1.716 -8.540 8.053 1.00 96.75 85 ALA A O 1
ATOM 654 N N . ARG A 1 86 ? -0.467 -6.920 8.955 1.00 95.31 86 ARG A N 1
ATOM 655 C CA . ARG A 1 86 ? 0.349 -7.800 9.821 1.00 95.31 86 ARG A CA 1
ATOM 656 C C . ARG A 1 86 ? -0.101 -7.789 11.278 1.00 95.31 86 ARG A C 1
ATOM 658 O O . ARG A 1 86 ? 0.345 -8.611 12.069 1.00 95.31 86 ARG A O 1
ATOM 665 N N . ALA A 1 87 ? -0.963 -6.844 11.619 1.00 93.69 87 ALA A N 1
ATOM 666 C CA . ALA A 1 87 ? -1.627 -6.708 12.901 1.00 93.69 87 ALA A CA 1
ATOM 667 C C . ALA A 1 87 ? -3.050 -6.187 12.641 1.00 93.69 87 ALA A C 1
ATOM 669 O O . ALA A 1 87 ? -3.290 -5.634 11.563 1.00 93.69 87 ALA A O 1
ATOM 670 N N . PRO A 1 88 ? -3.990 -6.341 13.589 1.00 96.81 88 PRO A N 1
ATOM 671 C CA . PRO A 1 88 ? -5.286 -5.680 13.499 1.00 96.81 88 PRO A CA 1
ATOM 672 C C . PRO A 1 88 ? -5.116 -4.168 13.310 1.00 96.81 88 PRO A C 1
ATOM 674 O O . PRO A 1 88 ? -4.294 -3.554 13.989 1.00 96.81 88 PRO A O 1
ATOM 677 N N . ILE A 1 89 ? -5.891 -3.582 12.399 1.00 97.75 89 ILE A N 1
ATOM 678 C CA . ILE A 1 89 ? -5.895 -2.138 12.123 1.00 97.75 89 ILE A CA 1
ATOM 679 C C . ILE A 1 89 ? -7.265 -1.609 12.523 1.00 97.75 89 ILE A C 1
ATOM 681 O O . ILE A 1 89 ? -8.279 -2.129 12.055 1.00 97.75 89 ILE A O 1
ATOM 685 N N . ALA A 1 90 ? -7.312 -0.613 13.402 1.00 97.62 90 ALA A N 1
ATOM 686 C CA . ALA A 1 90 ? -8.547 0.014 13.843 1.00 97.62 90 ALA A CA 1
ATOM 687 C C . ALA A 1 90 ? -8.966 1.156 12.906 1.00 97.62 90 ALA A C 1
ATOM 689 O O . ALA A 1 90 ? -8.186 1.675 12.108 1.00 97.62 90 ALA A O 1
ATOM 690 N N . VAL A 1 91 ? -10.229 1.575 13.017 1.00 96.94 91 VAL A N 1
ATOM 691 C CA . VAL A 1 91 ? -10.720 2.767 12.314 1.00 96.94 91 VAL A CA 1
ATOM 692 C C . VAL A 1 91 ? -9.932 3.987 12.774 1.00 96.94 91 VAL A C 1
ATOM 694 O O . VAL A 1 91 ? -9.846 4.260 13.968 1.00 96.94 91 VAL A O 1
ATOM 697 N N . GLY A 1 92 ? -9.411 4.750 11.820 1.00 95.62 92 GLY A N 1
ATOM 698 C CA . GLY A 1 92 ? -8.624 5.948 12.068 1.00 95.62 92 GLY A CA 1
ATOM 699 C C . GLY A 1 92 ? -7.126 5.708 12.227 1.00 95.62 92 GLY A C 1
ATOM 700 O O . GLY A 1 92 ? -6.403 6.697 12.312 1.00 95.62 92 GLY A O 1
ATOM 701 N N . ASP A 1 93 ? -6.651 4.460 12.209 1.00 96.56 93 ASP A N 1
ATOM 702 C CA . ASP A 1 93 ? -5.216 4.168 12.200 1.00 96.56 93 ASP A CA 1
ATOM 703 C C . ASP A 1 93 ? -4.586 4.551 10.854 1.00 96.56 93 ASP A C 1
ATOM 705 O O . ASP A 1 93 ? -5.177 4.347 9.787 1.00 96.56 93 ASP A O 1
ATOM 709 N N . GLU A 1 94 ? -3.359 5.075 10.895 1.00 96.38 94 GLU A N 1
ATOM 710 C CA . GLU A 1 94 ? -2.565 5.313 9.688 1.00 96.38 94 GLU A CA 1
ATOM 711 C C . GLU A 1 94 ? -2.052 3.976 9.136 1.00 96.38 94 GLU A C 1
ATOM 713 O O . GLU A 1 94 ? -1.376 3.206 9.822 1.00 96.38 94 GLU A O 1
ATOM 718 N N . ILE A 1 95 ? -2.340 3.700 7.869 1.00 96.31 95 ILE A N 1
ATOM 719 C CA . ILE A 1 95 ? -1.795 2.561 7.137 1.00 96.31 95 ILE A CA 1
ATOM 720 C C . ILE A 1 95 ? -0.340 2.886 6.796 1.00 96.31 95 ILE A C 1
ATOM 722 O O . ILE A 1 95 ? -0.050 3.888 6.141 1.00 96.31 95 ILE A O 1
ATOM 726 N N . THR A 1 96 ? 0.587 2.037 7.242 1.00 96.00 96 THR A N 1
ATOM 727 C CA . THR A 1 96 ? 2.029 2.266 7.079 1.00 96.00 96 THR 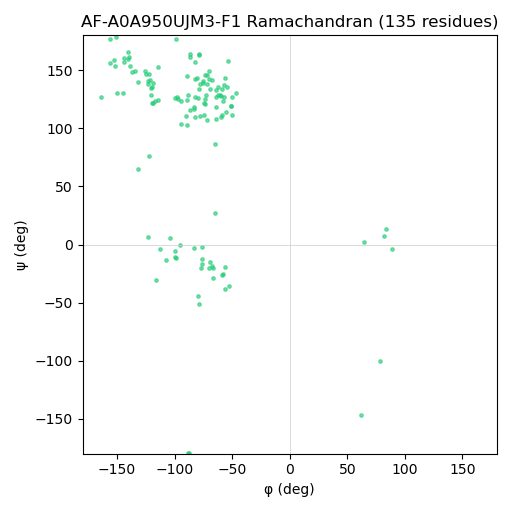A CA 1
ATOM 728 C C . THR A 1 96 ? 2.773 0.993 6.697 1.00 96.00 96 THR A C 1
ATOM 730 O O . THR A 1 96 ? 2.359 -0.120 7.028 1.00 96.00 96 THR A O 1
ATOM 733 N N . PHE A 1 97 ? 3.909 1.147 6.013 1.00 93.50 97 PHE A N 1
ATOM 734 C CA . PHE A 1 97 ? 4.787 0.029 5.660 1.00 93.50 97 PHE A CA 1
ATOM 735 C C . PHE A 1 97 ? 6.274 0.375 5.782 1.00 93.50 97 PHE A C 1
ATOM 737 O O . PHE A 1 97 ? 6.670 1.536 5.883 1.00 93.50 97 PHE A O 1
ATOM 744 N N . ASP A 1 98 ? 7.120 -0.651 5.762 1.00 89.44 98 ASP A N 1
ATOM 745 C CA . ASP A 1 98 ? 8.567 -0.465 5.763 1.00 89.44 98 ASP A CA 1
ATOM 746 C C . ASP A 1 98 ? 9.070 -0.195 4.334 1.00 89.44 98 ASP A C 1
ATOM 748 O O . ASP A 1 98 ? 8.936 -1.037 3.441 1.00 89.44 98 ASP A O 1
ATOM 752 N N . TYR A 1 99 ? 9.673 0.976 4.110 1.00 86.75 99 TYR A N 1
ATOM 753 C CA . TYR A 1 99 ? 10.223 1.358 2.809 1.00 86.75 99 TYR A CA 1
ATOM 754 C C . TYR A 1 99 ? 11.414 0.495 2.395 1.00 86.75 99 TYR A C 1
ATOM 756 O O . TYR A 1 99 ? 11.678 0.395 1.195 1.00 86.75 99 TYR A O 1
ATOM 764 N N . ALA A 1 100 ? 12.091 -0.181 3.330 1.00 79.19 100 ALA A N 1
ATOM 765 C CA . ALA A 1 100 ? 13.143 -1.137 3.000 1.00 79.19 100 ALA A CA 1
ATOM 766 C C . ALA A 1 100 ? 12.630 -2.266 2.087 1.00 79.19 100 ALA A C 1
ATOM 768 O O . ALA A 1 100 ? 13.397 -2.803 1.290 1.00 79.19 100 ALA A O 1
ATOM 769 N N . ILE A 1 101 ? 11.325 -2.568 2.126 1.00 73.19 101 ILE A N 1
ATOM 770 C CA . ILE A 1 101 ? 10.679 -3.579 1.277 1.00 73.19 101 ILE A CA 1
ATOM 771 C C . ILE A 1 101 ? 10.597 -3.136 -0.199 1.00 73.19 101 ILE A C 1
ATOM 773 O O . ILE A 1 101 ? 10.494 -3.980 -1.084 1.00 73.19 101 ILE A O 1
ATOM 777 N N . ARG A 1 102 ? 10.700 -1.830 -0.509 1.00 69.25 102 ARG A N 1
ATOM 778 C CA . ARG A 1 102 ? 10.736 -1.330 -1.905 1.00 69.25 102 ARG A CA 1
ATOM 779 C C . ARG A 1 102 ? 12.010 -1.728 -2.650 1.00 69.25 102 ARG A C 1
ATOM 781 O O . ARG A 1 102 ? 12.055 -1.665 -3.880 1.00 69.25 102 ARG A O 1
ATOM 788 N N . LEU A 1 103 ? 13.050 -2.106 -1.913 1.00 59.69 103 LEU A N 1
ATOM 789 C CA . LEU A 1 103 ? 14.278 -2.636 -2.472 1.00 59.69 103 LEU A CA 1
ATOM 790 C C . LEU A 1 103 ? 14.089 -4.141 -2.652 1.00 59.69 103 LEU A C 1
ATOM 792 O O . LEU A 1 103 ? 13.977 -4.877 -1.671 1.00 59.69 103 LEU A O 1
ATOM 796 N N . CYS A 1 104 ? 14.106 -4.618 -3.899 1.00 47.81 104 CYS A N 1
ATOM 797 C CA . CYS A 1 104 ? 14.281 -6.040 -4.167 1.00 47.81 104 CYS A CA 1
ATOM 798 C C . CYS A 1 104 ? 15.681 -6.437 -3.695 1.00 47.81 104 CYS A C 1
ATOM 800 O O . CYS A 1 104 ? 16.650 -6.447 -4.452 1.00 47.81 104 CYS A O 1
ATOM 802 N N . ARG A 1 105 ? 15.805 -6.782 -2.417 1.00 42.66 105 ARG A N 1
ATOM 803 C CA . ARG A 1 105 ? 16.802 -7.748 -2.001 1.00 42.66 105 ARG A CA 1
ATOM 804 C C . ARG A 1 105 ? 16.083 -9.083 -2.121 1.00 42.66 105 ARG A C 1
ATOM 806 O O . ARG A 1 105 ? 15.246 -9.358 -1.262 1.00 42.66 105 ARG A O 1
ATOM 813 N N . PRO A 1 106 ? 16.325 -9.895 -3.168 1.00 38.34 106 PRO A N 1
ATOM 814 C CA . PRO A 1 106 ? 15.841 -11.261 -3.128 1.00 38.34 106 PRO A CA 1
ATOM 815 C C . PRO A 1 106 ? 16.326 -11.837 -1.798 1.00 38.34 106 PRO A C 1
ATOM 817 O O . PRO A 1 106 ? 17.532 -11.826 -1.519 1.00 38.34 106 PRO A O 1
ATOM 820 N N . LEU A 1 107 ? 15.392 -12.257 -0.935 1.00 38.16 107 LEU A N 1
ATOM 821 C CA . LEU A 1 107 ? 15.753 -13.136 0.167 1.00 38.16 107 LEU A CA 1
ATOM 822 C C . LEU A 1 107 ? 16.553 -14.257 -0.492 1.00 38.16 107 LEU A C 1
ATOM 824 O O . LEU A 1 107 ? 16.092 -14.772 -1.516 1.00 38.16 107 LEU A O 1
ATOM 828 N N . PRO A 1 108 ? 17.772 -14.572 -0.023 1.00 35.34 108 PRO A N 1
ATOM 829 C CA . PRO A 1 108 ? 18.534 -15.626 -0.655 1.00 35.34 108 PRO A CA 1
ATOM 830 C C . PRO A 1 108 ? 17.645 -16.866 -0.649 1.00 35.34 108 PRO A C 1
ATOM 832 O O . PRO A 1 108 ? 17.307 -17.382 0.418 1.00 35.34 108 PRO A O 1
ATOM 835 N N . HIS A 1 109 ? 17.238 -17.315 -1.842 1.00 38.94 109 HIS A N 1
ATOM 836 C CA . HIS A 1 109 ? 16.756 -18.673 -2.014 1.00 38.94 109 HIS A CA 1
ATOM 837 C C . HIS A 1 109 ? 17.769 -19.557 -1.291 1.00 38.94 109 HIS A C 1
ATOM 839 O O . HIS A 1 109 ? 18.981 -19.383 -1.463 1.00 38.94 109 HIS A O 1
ATOM 845 N N . ARG A 1 110 ? 17.280 -20.450 -0.431 1.00 42.44 110 ARG A N 1
ATOM 846 C CA . ARG A 1 110 ? 18.084 -21.363 0.390 1.00 42.44 110 ARG A CA 1
ATOM 847 C C . ARG A 1 110 ? 18.880 -22.395 -0.431 1.00 42.44 110 ARG A C 1
ATOM 849 O O . ARG A 1 110 ? 19.238 -23.425 0.107 1.00 42.44 110 ARG A O 1
ATOM 856 N N . ASP A 1 111 ? 19.236 -22.084 -1.674 1.00 40.09 111 ASP A N 1
ATOM 857 C CA . ASP A 1 111 ? 19.996 -22.931 -2.588 1.00 40.09 111 ASP A CA 1
ATOM 858 C C . ASP A 1 111 ? 21.142 -22.145 -3.237 1.00 40.09 111 ASP A C 1
ATOM 860 O O . ASP A 1 111 ? 21.200 -21.923 -4.447 1.00 40.09 111 ASP A O 1
ATOM 864 N N . ARG A 1 112 ? 22.109 -21.721 -2.419 1.00 36.78 112 ARG A N 1
ATOM 865 C CA . ARG A 1 112 ? 23.466 -21.453 -2.910 1.00 36.78 112 ARG A CA 1
ATOM 866 C C . ARG A 1 112 ? 24.421 -22.398 -2.187 1.00 36.78 112 ARG A C 1
ATOM 868 O O . ARG A 1 112 ? 24.475 -22.324 -0.958 1.00 36.78 112 ARG A O 1
ATOM 875 N N . PRO A 1 113 ? 25.193 -23.249 -2.892 1.00 37.44 113 PRO A N 1
ATOM 876 C CA . PRO A 1 113 ? 26.252 -23.997 -2.240 1.00 37.44 113 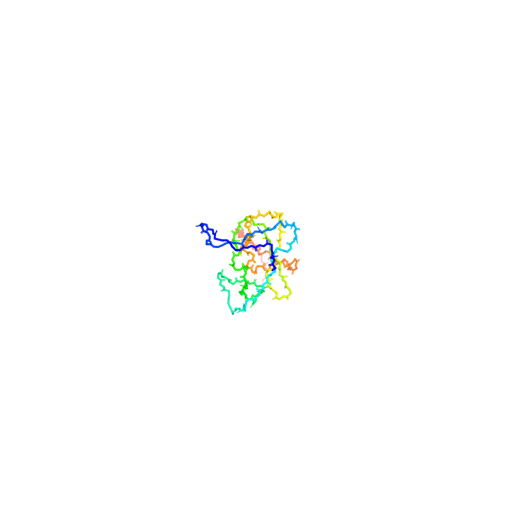PRO A CA 1
ATOM 877 C C . PRO A 1 113 ? 27.216 -22.982 -1.629 1.00 37.44 113 PRO A C 1
ATOM 879 O O . PRO A 1 113 ? 27.640 -22.018 -2.278 1.00 37.44 113 PRO A O 1
ATOM 882 N N . SER A 1 114 ? 27.489 -23.164 -0.343 1.00 40.44 114 SER A N 1
ATOM 883 C CA . SER A 1 114 ? 28.398 -22.345 0.443 1.00 40.44 114 SER A CA 1
ATOM 884 C C . SER A 1 114 ? 29.728 -22.216 -0.297 1.00 40.44 114 SER A C 1
ATOM 886 O O . SER A 1 114 ? 30.484 -23.170 -0.460 1.00 40.44 114 SER A O 1
ATOM 888 N N . ARG A 1 115 ? 30.021 -21.000 -0.766 1.00 38.91 115 ARG A N 1
ATOM 889 C CA . ARG A 1 115 ? 31.355 -20.643 -1.246 1.00 38.91 115 ARG A CA 1
ATOM 890 C C . ARG A 1 115 ? 32.313 -20.888 -0.072 1.00 38.91 115 ARG A C 1
ATOM 892 O O . ARG A 1 115 ? 32.060 -20.326 0.997 1.00 38.91 115 ARG A O 1
ATOM 899 N N . PRO A 1 116 ? 33.364 -21.716 -0.205 1.00 40.62 116 PRO A N 1
ATOM 900 C CA . PRO A 1 116 ? 34.230 -22.000 0.925 1.00 40.62 116 PRO A CA 1
ATOM 901 C C . PRO A 1 116 ? 34.893 -20.699 1.374 1.00 40.62 116 PRO A C 1
ATOM 903 O O . PRO A 1 116 ? 35.444 -19.947 0.563 1.00 40.62 116 PRO A O 1
ATOM 906 N N . LEU A 1 117 ? 34.789 -20.425 2.675 1.00 44.41 117 LEU A N 1
ATOM 907 C CA . LEU A 1 117 ? 35.489 -19.334 3.339 1.00 44.41 117 LEU A CA 1
ATOM 908 C C . LEU A 1 117 ? 36.973 -19.433 2.974 1.00 44.41 117 LEU A C 1
ATOM 910 O O . LEU A 1 117 ? 37.627 -20.437 3.261 1.00 44.41 117 LEU A O 1
ATOM 914 N N . ARG A 1 118 ? 37.514 -18.392 2.329 1.00 48.31 118 ARG A N 1
ATOM 915 C CA . ARG A 1 118 ? 38.966 -18.232 2.208 1.00 48.31 118 ARG A CA 1
ATOM 916 C C . ARG A 1 118 ? 39.520 -18.179 3.626 1.00 48.31 118 ARG A C 1
ATOM 918 O O . ARG A 1 118 ? 39.273 -17.214 4.344 1.00 48.31 118 ARG A O 1
ATOM 925 N N . GLN A 1 119 ? 40.252 -19.217 4.017 1.00 43.75 119 GLN A N 1
ATOM 926 C CA . GLN A 1 119 ? 41.011 -19.204 5.259 1.00 43.75 119 GLN A CA 1
ATOM 927 C C . GLN A 1 119 ? 42.016 -18.040 5.213 1.00 43.75 119 GLN A C 1
ATOM 929 O O . GLN A 1 119 ? 42.690 -17.860 4.189 1.00 43.75 119 GLN A O 1
ATOM 934 N N . PRO A 1 120 ? 42.139 -17.233 6.279 1.00 38.94 120 PRO A N 1
ATOM 935 C CA . PRO A 1 120 ? 43.211 -16.257 6.370 1.00 38.94 120 PRO A CA 1
ATOM 936 C C . PRO A 1 120 ? 44.554 -16.996 6.422 1.00 38.94 120 PRO A C 1
ATOM 938 O O . PRO A 1 120 ? 44.714 -17.977 7.149 1.00 38.94 120 PRO A O 1
ATOM 941 N N . ARG A 1 121 ? 45.522 -16.544 5.613 1.00 45.16 121 ARG A N 1
ATOM 942 C CA . ARG A 1 121 ? 46.891 -17.074 5.620 1.00 45.16 121 ARG A CA 1
ATOM 943 C C . ARG A 1 121 ? 47.488 -16.879 7.012 1.00 45.16 121 ARG A C 1
ATOM 945 O O . ARG A 1 121 ? 47.820 -15.760 7.387 1.00 45.16 121 ARG A O 1
ATOM 952 N N . VAL A 1 122 ? 47.672 -17.974 7.741 1.00 44.28 122 VAL A N 1
ATOM 953 C CA . VAL A 1 122 ? 48.551 -18.005 8.908 1.00 44.28 122 VAL A CA 1
ATOM 954 C C . VAL A 1 122 ? 49.985 -17.928 8.389 1.00 44.28 122 VAL A C 1
ATOM 956 O O . VAL A 1 122 ? 50.504 -18.877 7.802 1.00 44.28 122 VAL A O 1
ATOM 959 N N . THR A 1 123 ? 50.629 -16.780 8.567 1.00 46.78 123 THR A N 1
ATOM 960 C CA . THR A 1 123 ? 52.083 -16.658 8.449 1.00 46.78 123 THR A CA 1
ATOM 961 C C . THR A 1 123 ? 52.727 -17.502 9.549 1.00 46.78 123 THR A C 1
ATOM 963 O O . THR A 1 123 ? 52.650 -17.155 10.725 1.00 46.78 123 THR A O 1
ATOM 966 N N . ARG A 1 124 ? 53.339 -18.633 9.180 1.00 41.97 124 ARG A N 1
ATOM 967 C CA . ARG A 1 124 ? 54.226 -19.396 10.074 1.00 41.97 124 ARG A CA 1
ATOM 968 C C . ARG A 1 124 ? 55.568 -18.654 10.177 1.00 41.97 124 ARG A C 1
ATOM 970 O O . ARG A 1 124 ? 56.057 -18.203 9.140 1.00 41.97 124 ARG A O 1
ATOM 977 N N . PRO A 1 125 ? 56.195 -18.547 11.360 1.00 41.81 125 PRO A N 1
ATOM 978 C CA . PRO A 1 125 ? 57.563 -18.063 11.451 1.00 41.81 125 PRO A CA 1
ATOM 979 C C . PRO A 1 125 ? 58.534 -19.145 10.958 1.00 41.81 125 PRO A C 1
ATOM 981 O O . PRO A 1 125 ? 58.294 -20.346 11.110 1.00 41.81 125 PRO A O 1
ATOM 984 N N . ALA A 1 126 ? 59.619 -18.700 10.328 1.00 43.88 126 ALA A N 1
ATOM 985 C CA . ALA A 1 126 ? 60.660 -19.541 9.759 1.00 43.88 126 ALA A CA 1
ATOM 986 C C . ALA A 1 126 ? 61.381 -20.349 10.849 1.00 43.88 126 ALA A C 1
ATOM 988 O O . ALA A 1 126 ? 62.040 -19.786 11.721 1.00 43.88 126 ALA A O 1
ATOM 989 N N . VAL A 1 127 ? 61.299 -21.677 10.764 1.00 43.84 127 VAL A N 1
ATOM 990 C CA . VAL A 1 127 ? 62.204 -22.576 11.484 1.00 43.84 127 VAL A CA 1
ATOM 991 C C . VAL A 1 127 ? 63.395 -22.834 10.568 1.00 43.84 127 VAL A C 1
ATOM 993 O O . VAL A 1 127 ? 63.260 -23.488 9.534 1.00 43.84 127 VAL A O 1
ATOM 996 N N . ARG A 1 128 ? 64.558 -22.291 10.942 1.00 47.00 128 ARG A N 1
ATOM 997 C CA . ARG A 1 128 ? 65.859 -22.687 10.392 1.00 47.00 128 ARG A CA 1
ATOM 998 C C . ARG A 1 128 ? 66.042 -24.188 10.624 1.00 47.00 128 ARG A C 1
ATOM 1000 O O . ARG A 1 128 ? 65.923 -24.648 11.756 1.00 47.00 128 ARG A O 1
ATOM 1007 N N . ARG A 1 129 ? 66.348 -24.939 9.568 1.00 41.59 129 ARG A N 1
ATOM 1008 C CA . ARG A 1 129 ? 66.963 -26.262 9.687 1.00 41.59 129 ARG A CA 1
ATOM 1009 C C . ARG A 1 129 ? 68.297 -26.233 8.966 1.00 41.59 129 ARG A C 1
ATOM 1011 O O . ARG A 1 129 ? 68.375 -25.873 7.796 1.00 41.59 129 ARG A O 1
ATOM 1018 N N . GLU A 1 130 ? 69.315 -26.543 9.749 1.00 39.50 130 GLU A N 1
ATOM 1019 C CA . GLU A 1 130 ? 70.704 -26.730 9.372 1.00 39.50 130 GLU A CA 1
ATOM 1020 C C . GLU A 1 130 ? 70.822 -27.912 8.405 1.00 39.50 130 GLU A C 1
ATOM 1022 O O . GLU A 1 130 ? 70.208 -28.964 8.600 1.00 39.50 130 GLU A O 1
ATOM 1027 N N . THR A 1 131 ? 71.605 -27.726 7.346 1.00 39.31 131 THR A N 1
ATOM 1028 C CA . THR A 1 131 ? 71.945 -28.777 6.390 1.00 39.31 131 THR A CA 1
ATOM 1029 C C . THR A 1 131 ? 73.104 -29.587 6.964 1.00 39.31 131 THR A C 1
ATOM 1031 O O . THR A 1 131 ? 74.225 -29.092 7.049 1.00 39.31 131 THR A O 1
ATOM 1034 N N . CYS A 1 132 ? 72.837 -30.829 7.366 1.00 34.84 132 CYS A N 1
ATOM 1035 C CA . CYS A 1 132 ? 73.876 -31.809 7.665 1.00 34.84 132 CYS A CA 1
ATOM 1036 C C . CYS A 1 132 ? 74.403 -32.400 6.347 1.00 34.84 132 CYS A C 1
ATOM 1038 O O . CYS A 1 132 ? 73.623 -32.867 5.515 1.00 34.84 132 CYS A O 1
ATOM 1040 N N . MET A 1 133 ? 75.724 -32.341 6.165 1.00 43.56 133 MET A N 1
ATOM 1041 C CA . MET A 1 133 ? 76.472 -33.008 5.100 1.00 43.56 133 MET A CA 1
ATOM 1042 C C . MET A 1 133 ? 76.237 -34.520 5.126 1.00 43.56 133 MET A C 1
ATOM 1044 O O . MET A 1 133 ? 76.354 -35.142 6.177 1.00 43.56 133 MET A O 1
ATOM 1048 N N . THR A 1 134 ? 76.052 -35.136 3.959 1.00 40.03 134 THR A N 1
ATOM 1049 C CA . THR A 1 134 ? 76.548 -36.493 3.693 1.00 40.03 134 THR A CA 1
ATOM 1050 C C . THR A 1 134 ? 76.871 -36.623 2.203 1.00 40.03 134 THR A C 1
ATOM 1052 O O . THR A 1 134 ? 76.102 -36.226 1.334 1.00 40.03 134 THR A O 1
ATOM 1055 N N . THR A 1 135 ? 78.077 -37.127 1.975 1.00 41.56 135 THR A N 1
ATOM 1056 C CA . THR A 1 135 ? 78.771 -37.529 0.746 1.00 41.56 135 THR A CA 1
ATOM 1057 C C . THR A 1 135 ? 78.005 -38.520 -0.127 1.00 41.56 135 THR A C 1
ATOM 1059 O O . THR A 1 135 ? 77.253 -39.315 0.424 1.00 41.56 135 THR A O 1
ATOM 1062 N N . MET A 1 136 ? 78.331 -38.580 -1.428 1.00 37.34 136 MET A N 1
ATOM 1063 C CA . MET A 1 136 ? 78.653 -39.829 -2.148 1.00 37.34 136 MET A CA 1
ATOM 1064 C C . MET A 1 136 ? 79.354 -39.536 -3.489 1.00 37.34 136 MET A C 1
ATOM 1066 O O . MET A 1 136 ? 78.822 -38.786 -4.302 1.00 37.34 136 MET A O 1
ATOM 1070 N N . THR A 1 137 ? 80.514 -40.197 -3.635 1.00 48.22 137 THR A N 1
ATOM 1071 C CA . THR A 1 137 ? 81.314 -40.568 -4.831 1.00 48.22 137 THR A CA 1
ATOM 1072 C C . THR A 1 137 ? 81.778 -39.502 -5.809 1.00 48.22 137 THR A C 1
ATOM 1074 O O . THR A 1 137 ? 80.938 -38.957 -6.551 1.00 48.22 137 THR A O 1
#

Radius of gyration: 27.45 Å; Cα contacts (8 Å, |Δi|>4): 237; chains: 1; bounding box: 98×58×31 Å

Mean predicted aligned error: 12.85 Å

Nearest PDB structures (foldseek):
  3kmj-assembly1_A  TM=8.199E-01  e=5.442E-07  Paramecium bursaria Chlorella virus 1
  5wbv-assembly1_A  TM=8.057E-01  e=1.606E-06  Homo sapiens
  5wbv-assembly2_B  TM=8.024E-01  e=2.042E-06  Homo sapiens
  3s8p-assembly2_B  TM=7.944E-01  e=6.401E-06  Homo sapiens
  8t9f-assembly1_K  TM=8.253E-01  e=1.577E-05  Homo sapiens

pLDDT: mean 77.61, std 21.89, range [34.84, 97.75]

Foldseek 3Di:
DCLQWDWDQDPPLGIFIFGQAKDAAQDFSFDWAFPDWDQDDDPQWFDLDPRTITHIDDCPSRHAADPDFQWDWDQDPVSGTTTGGRHMHHGGDTHHDHSVNSDPPPPPPPDDDDDDPDDPDDDDDDDDDDDDDDDDD

Solvent-accessible surface area (backbone atoms only — not comparable to full-atom values): 8532 Å² total; per-residue (Å²): 132,88,70,44,53,46,82,42,83,41,100,85,74,51,53,34,30,26,24,69,40,68,43,50,60,73,34,77,64,43,84,43,40,69,65,45,78,40,98,61,83,52,100,76,39,31,32,70,44,101,87,40,22,30,33,55,30,82,66,65,73,40,46,38,75,32,98,81,41,47,25,46,75,44,74,47,99,88,53,22,59,24,30,26,22,73,38,72,38,50,61,68,38,72,50,21,27,51,67,74,68,36,51,64,66,76,72,76,67,96,79,64,84,78,74,78,78,80,72,78,84,78,82,75,80,87,77,88,76,83,85,79,88,79,88,84,134

Sequence (137 aa):
MDNGFELRGTHEKGEGVFATRPFQIDETVMVGVIDRELDRNHSHASQVSAERFVLHGGLVSKVNHSCEPNCGVRLNAIGAHDFVARAPIAVGDEITFDYAIRLCRPLPHRDRPSRPLRQPRVTRPAVRRETCMTTMT